Protein AF-A0A6J1BCF8-F1 (afdb_monomer)

Mean predicted aligned error: 11.25 Å

Structure (mmCIF, N/CA/C/O backbone):
data_AF-A0A6J1BCF8-F1
#
_entry.id   AF-A0A6J1BCF8-F1
#
loop_
_atom_site.group_PDB
_atom_site.id
_atom_site.type_symbol
_atom_site.label_atom_id
_atom_site.label_alt_id
_atom_site.label_comp_id
_atom_site.label_asym_id
_atom_site.label_entity_id
_atom_site.label_seq_id
_atom_site.pdbx_PDB_ins_code
_atom_site.Cartn_x
_atom_site.Cartn_y
_atom_site.Cartn_z
_atom_site.occupancy
_atom_site.B_iso_or_equiv
_atom_site.auth_seq_id
_atom_site.auth_comp_id
_atom_site.auth_asym_id
_atom_site.auth_atom_id
_atom_site.pdbx_PDB_model_num
ATOM 1 N N . MET A 1 1 ? -10.705 4.948 65.059 1.00 40.25 1 MET A N 1
ATOM 2 C CA . MET A 1 1 ? -10.789 5.635 63.748 1.00 40.25 1 MET A CA 1
ATOM 3 C C . MET A 1 1 ? -9.769 5.005 62.798 1.00 40.25 1 MET A C 1
ATOM 5 O O . MET A 1 1 ? -8.583 5.258 62.955 1.00 40.25 1 MET A O 1
ATOM 9 N N . ALA A 1 2 ? -10.188 4.121 61.885 1.00 42.81 2 ALA A N 1
ATOM 10 C CA . ALA A 1 2 ? -9.284 3.375 60.998 1.00 42.81 2 ALA A CA 1
ATOM 11 C C . ALA A 1 2 ? -9.290 3.969 59.575 1.00 42.81 2 ALA A C 1
ATOM 13 O O . ALA A 1 2 ? -10.348 4.113 58.969 1.00 42.81 2 ALA A O 1
ATOM 14 N N . ARG A 1 3 ? -8.112 4.327 59.043 1.00 39.41 3 ARG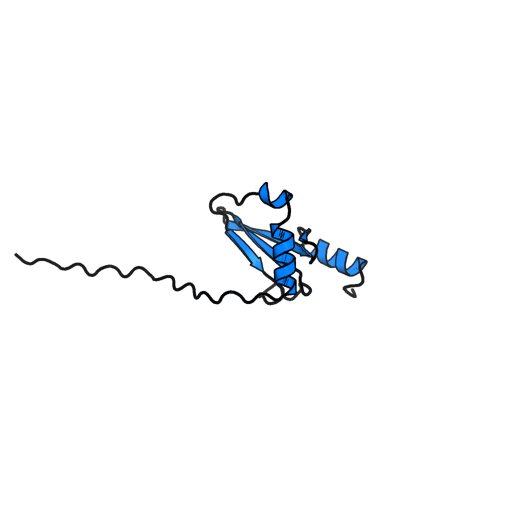 A N 1
ATOM 15 C CA . ARG A 1 3 ? -7.934 4.830 57.668 1.00 39.41 3 ARG A CA 1
ATOM 16 C C . ARG A 1 3 ? -7.758 3.657 56.697 1.00 39.41 3 ARG A C 1
ATOM 18 O O . ARG A 1 3 ? -6.739 2.972 56.741 1.00 39.41 3 ARG A O 1
ATOM 25 N N . ALA A 1 4 ? -8.721 3.457 55.800 1.00 42.78 4 ALA A N 1
ATOM 26 C CA . ALA A 1 4 ? -8.610 2.510 54.694 1.00 42.78 4 ALA A CA 1
ATOM 27 C C . ALA A 1 4 ? -7.617 3.034 53.638 1.00 42.78 4 ALA A C 1
ATOM 29 O O . ALA A 1 4 ? -7.811 4.102 53.058 1.00 42.78 4 ALA A O 1
ATOM 30 N N . ARG A 1 5 ? -6.537 2.285 53.387 1.00 46.19 5 ARG A N 1
ATOM 31 C CA . ARG A 1 5 ? -5.597 2.545 52.287 1.00 46.19 5 ARG A CA 1
ATOM 32 C C . ARG A 1 5 ? -6.161 1.920 51.010 1.00 46.19 5 ARG A C 1
ATOM 34 O O . ARG A 1 5 ? -6.102 0.705 50.839 1.00 46.19 5 ARG A O 1
ATOM 41 N N . GLY A 1 6 ? -6.722 2.743 50.127 1.00 42.22 6 GLY A N 1
ATOM 42 C CA . GLY A 1 6 ? -7.124 2.314 48.788 1.00 42.22 6 GLY A CA 1
ATOM 43 C C . GLY A 1 6 ? -5.907 1.847 47.987 1.00 42.22 6 GLY A C 1
ATOM 44 O O . GLY A 1 6 ? -4.943 2.593 47.826 1.00 42.22 6 GLY A O 1
ATOM 45 N 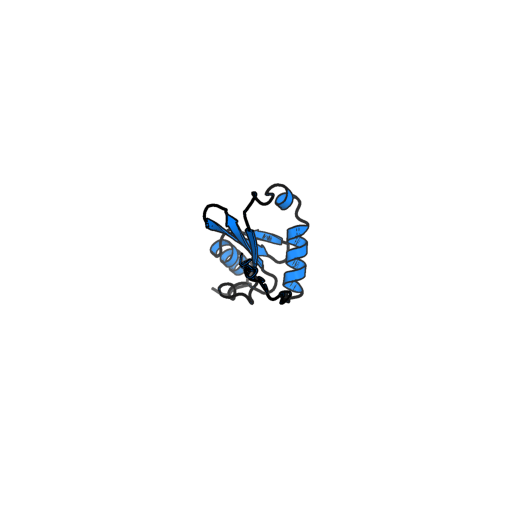N . ARG A 1 7 ? -5.931 0.602 47.496 1.00 46.22 7 ARG A N 1
ATOM 46 C CA . ARG A 1 7 ? -4.950 0.108 46.518 1.00 46.22 7 ARG A CA 1
ATOM 47 C C . ARG A 1 7 ? -5.086 0.933 45.231 1.00 46.22 7 ARG A C 1
ATOM 49 O O . ARG A 1 7 ? -6.199 1.012 44.707 1.00 46.22 7 ARG A O 1
ATOM 56 N N . PRO A 1 8 ? -4.003 1.500 44.674 1.00 44.25 8 PRO A N 1
ATOM 57 C CA . PRO A 1 8 ? -4.076 2.117 43.361 1.00 44.25 8 PRO A CA 1
ATOM 58 C C . PRO A 1 8 ? -4.445 1.046 42.331 1.00 44.25 8 PRO A C 1
ATOM 60 O O . PRO A 1 8 ? -3.813 -0.008 42.226 1.00 44.25 8 PRO A O 1
ATOM 63 N N . ARG A 1 9 ? -5.520 1.319 41.594 1.00 47.94 9 ARG A N 1
ATOM 64 C CA . ARG A 1 9 ? -6.006 0.514 40.478 1.00 47.94 9 ARG A CA 1
ATOM 65 C C . ARG A 1 9 ? -4.924 0.567 39.397 1.00 47.94 9 ARG A C 1
ATOM 67 O O . ARG A 1 9 ? -4.746 1.594 38.751 1.00 47.94 9 ARG A O 1
ATOM 74 N N . ARG A 1 10 ? -4.144 -0.511 39.277 1.00 42.53 10 ARG A N 1
ATOM 75 C CA . ARG A 1 10 ? -3.077 -0.672 38.281 1.00 42.53 10 ARG A CA 1
ATOM 76 C C . ARG A 1 10 ? -3.698 -0.433 36.904 1.00 42.5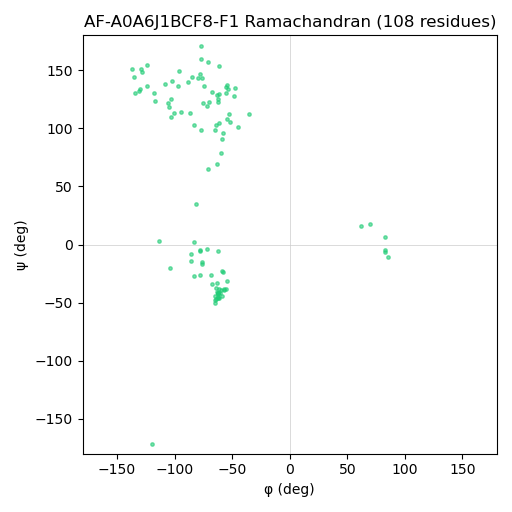3 10 ARG A C 1
ATOM 78 O O . ARG A 1 10 ? -4.516 -1.235 36.456 1.00 42.53 10 ARG A O 1
ATOM 85 N N . ALA A 1 11 ? -3.375 0.700 36.282 1.00 45.97 11 ALA A N 1
ATOM 86 C CA . ALA A 1 11 ? -3.735 0.949 34.895 1.00 45.97 11 ALA A CA 1
ATOM 87 C C . ALA A 1 11 ? -3.186 -0.218 34.062 1.00 45.97 11 ALA A C 1
ATOM 89 O O . ALA A 1 11 ? -2.057 -0.650 34.330 1.00 45.97 11 ALA A O 1
ATOM 90 N N . PRO A 1 12 ? -3.941 -0.767 33.095 1.00 40.19 12 PRO 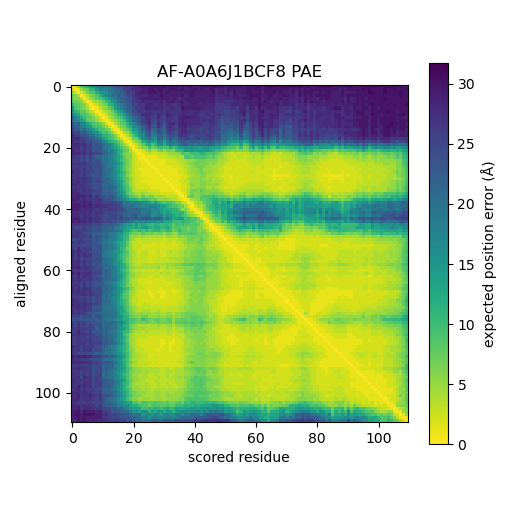A N 1
ATOM 91 C CA . PRO A 1 12 ? -3.352 -1.682 32.141 1.00 40.19 12 PRO A CA 1
ATOM 92 C C . PRO A 1 12 ? -2.291 -0.878 31.400 1.00 40.19 12 PRO A C 1
ATOM 94 O O . PRO A 1 12 ? -2.599 -0.012 30.583 1.00 40.19 12 PRO A O 1
ATOM 97 N N . SER A 1 13 ? -1.029 -1.126 31.743 1.00 37.31 13 SER A N 1
ATOM 98 C CA . SER A 1 13 ? 0.090 -0.808 30.884 1.00 37.31 13 SER A CA 1
ATOM 99 C C . SER A 1 13 ? -0.187 -1.575 29.606 1.00 37.31 13 SER A C 1
ATOM 101 O O . SER A 1 13 ? 0.063 -2.778 29.531 1.00 37.31 13 SER A O 1
ATOM 103 N N . SER A 1 14 ? -0.784 -0.894 28.634 1.00 43.91 14 SER A N 1
ATOM 104 C CA . SER A 1 14 ? -0.729 -1.270 27.239 1.00 43.91 14 SER A CA 1
ATOM 105 C C . SER A 1 14 ? 0.745 -1.256 26.866 1.00 43.91 14 SER A C 1
ATOM 107 O O . SER A 1 14 ? 1.258 -0.299 26.288 1.00 43.91 14 SER A O 1
ATOM 109 N N . SER A 1 15 ? 1.441 -2.322 27.253 1.00 40.50 15 SER A N 1
ATOM 110 C CA . SER A 1 15 ? 2.625 -2.824 26.596 1.00 40.50 15 SER A CA 1
ATOM 111 C C . SER A 1 15 ? 2.170 -3.243 25.203 1.00 40.50 15 SER A C 1
ATOM 113 O O . SER A 1 15 ? 2.059 -4.427 24.895 1.00 40.50 15 SER A O 1
ATOM 115 N N . SER A 1 16 ? 1.827 -2.241 24.386 1.00 43.22 16 SER A N 1
ATOM 116 C CA . SER A 1 16 ? 1.978 -2.306 22.947 1.00 43.22 16 SER A CA 1
ATOM 117 C C . SER A 1 16 ? 3.458 -2.551 22.771 1.00 43.22 16 SER A C 1
ATOM 119 O O . SER A 1 16 ? 4.280 -1.643 22.844 1.00 43.22 16 SER A O 1
ATOM 121 N N . SER A 1 17 ? 3.789 -3.828 22.727 1.00 41.25 17 SER A N 1
ATOM 122 C CA . SER A 1 17 ? 5.050 -4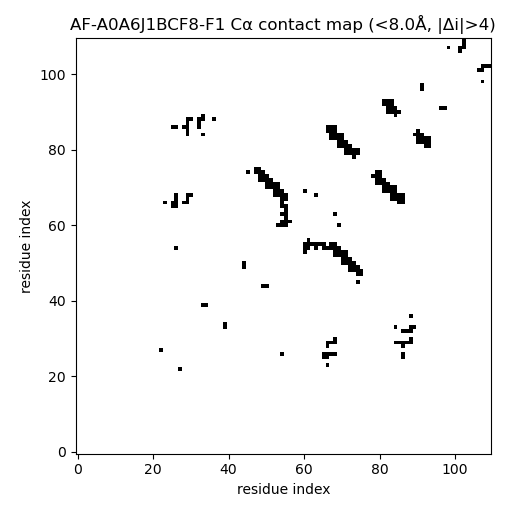.347 22.278 1.00 41.25 17 SER A CA 1
ATOM 123 C C . SER A 1 17 ? 5.410 -3.605 20.996 1.00 41.25 17 SER A C 1
ATOM 125 O O . SER A 1 17 ? 4.857 -3.843 19.925 1.00 41.25 17 SER A O 1
ATOM 127 N N . ASN A 1 18 ? 6.307 -2.633 21.143 1.00 40.88 18 ASN A N 1
ATOM 128 C CA . ASN A 1 18 ? 6.967 -1.944 20.051 1.00 40.88 18 ASN A CA 1
ATOM 129 C C . ASN A 1 18 ? 7.950 -2.932 19.412 1.00 40.88 18 ASN A C 1
ATOM 131 O O . ASN A 1 18 ? 9.161 -2.737 19.461 1.00 40.88 18 ASN A O 1
ATOM 135 N N . TYR A 1 19 ? 7.447 -4.014 18.814 1.00 42.09 19 TYR A N 1
ATOM 136 C CA . TYR A 1 19 ? 8.130 -4.536 17.644 1.00 42.09 19 TYR A CA 1
ATOM 137 C C . TYR A 1 19 ? 7.979 -3.413 16.626 1.00 42.09 19 TYR A C 1
ATOM 139 O O . TYR A 1 19 ? 6.903 -3.229 16.049 1.00 42.09 19 TYR A O 1
ATOM 147 N N . GLU A 1 20 ? 9.013 -2.585 16.487 1.00 57.19 20 GLU A N 1
ATOM 148 C CA . GLU A 1 20 ? 9.142 -1.749 15.307 1.00 57.19 20 GLU A CA 1
ATOM 149 C C . GLU A 1 20 ? 8.996 -2.694 14.124 1.00 57.19 20 GLU A C 1
ATOM 151 O O . GLU A 1 20 ? 9.845 -3.552 13.881 1.00 57.19 20 GLU A O 1
ATOM 156 N N . ARG A 1 21 ? 7.834 -2.634 13.474 1.00 70.88 21 ARG A N 1
ATOM 157 C CA . ARG A 1 21 ? 7.527 -3.456 12.315 1.00 70.88 21 ARG A CA 1
ATOM 158 C C . ARG A 1 21 ? 8.672 -3.263 11.324 1.00 70.88 21 ARG A C 1
ATOM 160 O O . ARG A 1 21 ? 8.833 -2.166 10.791 1.00 70.88 21 ARG A O 1
ATOM 167 N N . GLN A 1 22 ? 9.464 -4.307 11.100 1.00 83.50 22 GLN A N 1
ATOM 168 C CA . GLN A 1 22 ? 10.555 -4.272 10.136 1.00 83.50 22 GLN A CA 1
ATOM 169 C C . GLN A 1 22 ? 9.954 -4.407 8.742 1.00 83.50 22 GLN A C 1
ATOM 171 O O . GLN A 1 22 ? 9.582 -5.490 8.301 1.00 83.50 22 GLN A O 1
ATOM 176 N N . TRP A 1 23 ? 9.789 -3.271 8.080 1.00 86.62 23 TRP A N 1
ATOM 177 C CA . TRP A 1 23 ? 9.333 -3.214 6.700 1.00 86.62 23 TRP A CA 1
ATOM 178 C C . TRP A 1 23 ? 10.480 -3.546 5.749 1.00 86.62 23 TRP A C 1
ATOM 180 O O . TRP A 1 23 ? 11.627 -3.173 6.001 1.00 86.62 23 TRP A O 1
ATOM 190 N N . SER A 1 24 ? 10.166 -4.186 4.621 1.00 90.25 24 SER A N 1
ATOM 191 C CA . SER A 1 24 ? 11.165 -4.401 3.570 1.00 90.25 24 SER A CA 1
ATOM 192 C C . SER A 1 24 ? 11.688 -3.062 3.011 1.00 90.25 24 SER A C 1
ATOM 194 O O . SER A 1 24 ? 10.950 -2.068 3.021 1.00 90.25 24 SER A O 1
ATOM 196 N N . PRO A 1 25 ? 12.920 -3.006 2.462 1.00 93.25 25 PRO A N 1
ATOM 197 C CA . PRO A 1 25 ? 13.450 -1.788 1.842 1.00 93.25 25 PRO A CA 1
ATOM 198 C C . PRO A 1 25 ? 12.550 -1.234 0.730 1.00 93.25 25 PRO A C 1
ATOM 200 O O . PRO A 1 25 ? 12.360 -0.021 0.637 1.00 93.25 25 PRO A O 1
ATOM 203 N N . LEU A 1 26 ? 11.941 -2.120 -0.068 1.00 93.50 26 LEU A N 1
ATOM 204 C CA . LEU A 1 26 ? 10.990 -1.744 -1.117 1.00 93.50 26 LEU A CA 1
ATOM 205 C C . LEU A 1 26 ? 9.745 -1.093 -0.522 1.00 93.50 26 LEU A C 1
ATOM 207 O O . LEU A 1 26 ? 9.330 -0.026 -0.965 1.00 93.50 26 LEU A O 1
ATOM 211 N N . THR A 1 27 ? 9.183 -1.693 0.528 1.00 94.38 27 THR A N 1
ATOM 212 C CA . THR A 1 27 ? 8.026 -1.114 1.204 1.00 94.38 27 THR A CA 1
ATOM 213 C C . THR A 1 27 ? 8.350 0.256 1.807 1.00 94.38 27 THR A C 1
ATOM 215 O O . THR A 1 27 ? 7.552 1.188 1.699 1.00 94.38 27 THR A O 1
ATOM 218 N N . LEU A 1 28 ? 9.524 0.407 2.425 1.00 94.06 28 LEU A N 1
ATOM 219 C CA . LEU A 1 28 ? 9.966 1.688 2.977 1.00 94.06 28 LEU A CA 1
ATOM 220 C C . LEU A 1 28 ? 10.082 2.765 1.894 1.00 94.06 28 LEU A C 1
ATOM 222 O O . LEU A 1 28 ? 9.650 3.895 2.129 1.00 94.06 28 LEU A O 1
ATOM 226 N N . ALA A 1 29 ? 10.615 2.425 0.718 1.00 94.62 29 ALA A N 1
ATOM 227 C CA . ALA A 1 29 ? 10.677 3.339 -0.419 1.00 94.62 29 ALA A CA 1
ATOM 228 C C . ALA A 1 29 ? 9.270 3.768 -0.869 1.00 94.62 29 ALA A C 1
ATOM 230 O O . ALA A 1 29 ? 8.995 4.962 -0.991 1.00 94.62 29 ALA A O 1
ATOM 231 N N . THR A 1 30 ? 8.339 2.821 -0.994 1.00 94.50 30 THR A N 1
ATOM 232 C CA . THR A 1 30 ? 6.949 3.119 -1.360 1.00 94.50 30 THR A CA 1
ATOM 233 C C . THR A 1 30 ? 6.257 4.005 -0.324 1.00 94.50 30 THR A C 1
ATOM 235 O O . THR A 1 30 ? 5.580 4.968 -0.677 1.00 94.50 30 THR A O 1
ATOM 238 N N . LEU A 1 31 ? 6.460 3.747 0.972 1.00 92.69 31 LEU A N 1
ATOM 239 C CA . LEU A 1 31 ? 5.908 4.577 2.047 1.00 92.69 31 LEU A CA 1
ATOM 240 C C . LEU A 1 31 ? 6.449 6.013 2.022 1.00 92.69 31 LEU A C 1
ATOM 242 O O . LEU A 1 31 ? 5.707 6.932 2.372 1.00 92.69 31 LEU A O 1
ATOM 246 N N . ARG A 1 32 ? 7.707 6.225 1.610 1.00 92.25 32 ARG A N 1
ATOM 247 C CA . ARG A 1 32 ? 8.257 7.573 1.383 1.00 92.25 32 ARG A CA 1
ATOM 248 C C . ARG A 1 32 ? 7.526 8.265 0.233 1.00 92.25 32 ARG A C 1
ATOM 250 O O . ARG A 1 32 ? 6.957 9.331 0.453 1.00 92.25 32 ARG A O 1
ATOM 257 N N . ASN A 1 33 ? 7.394 7.590 -0.910 1.00 91.75 33 ASN A N 1
ATOM 258 C CA . ASN A 1 33 ? 6.669 8.110 -2.076 1.00 91.75 33 ASN A CA 1
ATOM 259 C C . ASN A 1 33 ? 5.209 8.465 -1.746 1.00 91.75 33 ASN A C 1
ATOM 261 O O . ASN A 1 33 ? 4.692 9.480 -2.203 1.00 91.75 33 ASN A O 1
ATOM 265 N N . ILE A 1 34 ? 4.535 7.660 -0.916 1.00 88.94 34 ILE A N 1
ATOM 266 C CA . ILE A 1 34 ? 3.166 7.937 -0.455 1.00 88.94 34 ILE A CA 1
ATOM 267 C C . ILE A 1 34 ? 3.119 9.202 0.415 1.00 88.94 34 ILE A C 1
ATOM 269 O O . ILE A 1 34 ? 2.225 10.029 0.236 1.00 88.94 34 ILE A O 1
ATOM 273 N N . ARG A 1 35 ? 4.068 9.368 1.347 1.00 85.50 35 ARG A N 1
ATOM 274 C CA . ARG A 1 35 ? 4.122 10.520 2.267 1.00 85.50 35 ARG A CA 1
ATOM 275 C C . ARG A 1 35 ? 4.432 11.834 1.558 1.00 85.50 35 ARG A C 1
ATOM 277 O O . ARG A 1 35 ? 3.925 12.872 1.970 1.00 85.50 35 ARG A O 1
ATOM 284 N N . GLU A 1 36 ? 5.245 11.786 0.512 1.00 84.62 36 GLU A N 1
ATOM 285 C CA . GLU A 1 36 ? 5.665 12.962 -0.256 1.00 84.62 36 GLU A CA 1
ATOM 286 C C . GLU A 1 36 ? 4.585 13.451 -1.239 1.00 84.62 36 GLU A C 1
ATOM 288 O O . GLU A 1 36 ? 4.722 14.515 -1.843 1.00 84.62 36 GLU A O 1
ATOM 293 N N . ARG A 1 37 ? 3.461 12.729 -1.378 1.00 78.00 37 ARG A N 1
ATOM 294 C CA . ARG A 1 37 ? 2.380 13.107 -2.296 1.00 78.00 37 ARG A CA 1
ATOM 295 C C . ARG A 1 37 ? 1.614 14.355 -1.839 1.00 78.00 37 ARG A C 1
ATOM 297 O O . ARG A 1 37 ? 0.931 14.306 -0.811 1.00 78.00 37 ARG A O 1
ATOM 304 N N . PRO A 1 38 ? 1.542 15.413 -2.673 1.00 68.19 38 PRO A N 1
ATOM 305 C CA . PRO A 1 38 ? 0.805 16.639 -2.349 1.00 68.19 38 PRO A CA 1
ATOM 306 C C . PRO A 1 38 ? -0.681 16.392 -2.037 1.00 68.19 38 PRO A C 1
ATOM 308 O O . PRO A 1 38 ? -1.247 16.985 -1.122 1.00 68.19 38 PRO A O 1
ATOM 311 N N . HIS A 1 39 ? -1.312 15.464 -2.765 1.00 62.28 39 HIS A N 1
ATOM 312 C CA . HIS A 1 39 ? -2.750 15.181 -2.683 1.00 62.28 39 HIS A CA 1
ATOM 313 C C . HIS A 1 39 ? -3.173 14.372 -1.438 1.00 62.28 39 HIS A C 1
ATOM 315 O O . HIS A 1 39 ? -4.355 14.320 -1.091 1.00 62.28 39 HIS A O 1
ATOM 321 N N . GLN A 1 40 ? -2.241 13.737 -0.720 1.00 60.00 40 GLN A N 1
ATOM 322 C CA . GLN A 1 40 ? -2.592 13.078 0.545 1.00 60.00 40 GLN A CA 1
ATOM 323 C C . GLN A 1 40 ? -2.733 14.071 1.701 1.00 60.00 40 GLN A C 1
ATOM 325 O O . GLN A 1 40 ? -3.515 13.830 2.624 1.00 60.00 40 GLN A O 1
ATOM 330 N N . ASN A 1 41 ? -2.055 15.217 1.622 1.00 52.28 41 ASN A N 1
ATOM 331 C CA . ASN A 1 41 ? -2.104 16.235 2.666 1.00 52.28 41 ASN A CA 1
ATOM 332 C C . ASN A 1 41 ? -3.481 16.915 2.772 1.00 52.28 41 ASN A C 1
ATOM 334 O O . ASN A 1 41 ? -3.862 17.337 3.866 1.00 52.28 41 ASN A O 1
ATOM 338 N N . CYS A 1 42 ? -4.267 16.963 1.687 1.00 48.88 42 CYS A N 1
ATOM 339 C CA . CYS A 1 42 ? -5.625 17.519 1.703 1.00 48.88 42 CYS A CA 1
ATOM 340 C C . CYS A 1 42 ? -6.695 16.525 2.192 1.00 48.88 42 CYS A C 1
ATOM 342 O O . CYS A 1 42 ? -7.665 16.937 2.825 1.00 48.88 42 CYS A O 1
ATOM 344 N N . HIS A 1 43 ? -6.489 15.211 2.034 1.00 53.66 43 HIS A N 1
ATOM 345 C CA . HIS A 1 43 ? -7.354 14.156 2.596 1.00 53.66 43 HIS A CA 1
ATOM 346 C C . HIS A 1 43 ? -7.036 13.868 4.069 1.00 53.66 43 HIS A C 1
ATOM 348 O O . HIS A 1 43 ? -7.092 12.724 4.535 1.00 53.66 43 HIS A O 1
ATOM 354 N N . ARG A 1 44 ? -6.664 14.931 4.789 1.00 60.72 44 ARG A N 1
ATOM 355 C CA . ARG A 1 44 ? -6.130 14.919 6.144 1.00 60.72 44 ARG A CA 1
ATOM 356 C C . ARG A 1 44 ? -7.010 14.049 7.034 1.00 60.72 44 ARG A C 1
ATOM 358 O O . ARG A 1 44 ? -8.232 14.198 7.061 1.00 60.72 44 ARG A O 1
ATOM 365 N N . ARG A 1 45 ? -6.352 13.113 7.726 1.00 63.19 45 ARG A N 1
ATOM 366 C CA . ARG A 1 45 ? -6.937 12.130 8.647 1.00 63.19 45 ARG A CA 1
ATOM 367 C C . ARG A 1 45 ? -8.108 12.755 9.394 1.00 63.19 45 ARG A C 1
ATOM 369 O O . ARG A 1 45 ? -7.910 13.658 10.207 1.00 63.19 45 ARG A O 1
ATOM 376 N N . LYS A 1 46 ? -9.325 12.278 9.113 1.00 70.31 46 LYS A N 1
ATOM 377 C CA . LYS A 1 46 ? -10.501 12.718 9.866 1.00 70.31 46 LYS A CA 1
ATOM 378 C C . LYS A 1 46 ? -10.212 12.459 11.348 1.00 70.31 46 LYS A C 1
ATOM 380 O O . LYS A 1 46 ? -9.685 11.382 11.653 1.00 70.31 46 LYS A O 1
ATOM 385 N N . PRO A 1 47 ? -10.511 13.394 12.264 1.00 72.62 47 PRO A N 1
ATOM 386 C CA . PRO A 1 47 ? -10.276 13.182 13.686 1.00 72.62 47 PRO A CA 1
ATOM 387 C C . PRO A 1 47 ? -10.811 11.812 14.111 1.00 72.62 47 PRO A C 1
ATOM 389 O O . PRO A 1 47 ? -11.904 11.428 13.707 1.00 72.62 47 PRO A O 1
ATOM 392 N N . GLY A 1 48 ? -10.039 11.042 14.882 1.00 75.50 48 GLY A N 1
ATOM 393 C CA . GLY A 1 48 ? -10.369 9.674 15.322 1.00 75.50 48 GLY A CA 1
ATOM 394 C C . GLY A 1 48 ? -10.536 8.614 14.223 1.00 75.50 48 GLY A C 1
ATOM 395 O O . GLY A 1 48 ? -11.099 7.561 14.498 1.00 75.50 48 GLY A O 1
ATOM 396 N N . SER A 1 49 ? -10.076 8.872 12.998 1.00 83.00 49 SER A N 1
ATOM 397 C CA . SER A 1 49 ? -9.772 7.800 12.046 1.00 83.00 49 SER A CA 1
ATOM 398 C C . SER A 1 49 ? -8.357 7.273 12.281 1.00 83.00 49 SER A C 1
ATOM 400 O O . SER A 1 49 ? -7.449 8.036 12.623 1.00 83.00 49 SER A O 1
ATOM 402 N N . THR A 1 50 ? -8.170 5.970 12.094 1.00 86.88 50 THR A N 1
ATOM 403 C CA . THR A 1 50 ? -6.858 5.319 12.173 1.00 86.88 50 THR A CA 1
ATOM 404 C C . THR A 1 50 ? -6.427 4.915 10.774 1.00 86.88 50 THR A C 1
ATOM 406 O O . THR A 1 50 ? -7.238 4.423 9.991 1.00 86.88 50 THR A O 1
ATOM 409 N N . VAL A 1 51 ? -5.150 5.128 10.468 1.00 88.44 51 VAL A N 1
ATOM 410 C CA . VAL A 1 51 ? -4.530 4.691 9.218 1.00 88.44 51 VAL A CA 1
ATOM 411 C C . VAL A 1 51 ? -3.441 3.690 9.561 1.00 88.44 51 VAL A C 1
ATOM 413 O O . VAL A 1 51 ? -2.531 4.016 10.325 1.00 88.44 51 VAL A O 1
ATOM 416 N N . THR A 1 52 ? -3.534 2.493 8.997 1.00 91.19 52 THR A N 1
ATOM 417 C CA . THR A 1 52 ? -2.511 1.453 9.107 1.00 91.19 52 THR A CA 1
ATOM 418 C C . THR A 1 52 ? -2.071 1.034 7.720 1.00 91.19 52 THR A C 1
ATOM 420 O O . THR A 1 52 ? -2.899 0.854 6.835 1.00 91.19 52 THR A O 1
ATOM 423 N N . TYR A 1 53 ? -0.770 0.872 7.526 1.00 93.00 53 TYR A N 1
ATOM 424 C CA . TYR A 1 53 ? -0.233 0.336 6.284 1.00 93.00 53 TYR A CA 1
ATOM 425 C C . TYR A 1 53 ? 0.017 -1.163 6.448 1.00 93.00 53 TYR A C 1
ATOM 427 O O . TYR A 1 53 ? 0.363 -1.604 7.546 1.00 93.00 53 TYR A O 1
ATOM 435 N N . ARG A 1 54 ? -0.098 -1.920 5.358 1.00 94.12 54 ARG A N 1
ATOM 436 C CA . ARG A 1 54 ? 0.144 -3.362 5.264 1.00 94.12 54 ARG A CA 1
ATOM 437 C C . ARG A 1 54 ? 0.964 -3.674 4.014 1.00 94.12 54 ARG A C 1
ATOM 439 O O . ARG A 1 54 ? 0.760 -3.020 2.994 1.00 94.12 54 ARG A O 1
ATOM 446 N N . ASP A 1 55 ? 1.859 -4.650 4.075 1.00 93.62 55 ASP A N 1
ATOM 447 C CA . ASP A 1 55 ? 2.541 -5.182 2.885 1.00 93.62 55 ASP A CA 1
ATOM 448 C C . ASP A 1 55 ? 2.254 -6.671 2.693 1.00 93.62 55 ASP A C 1
ATOM 450 O O . ASP A 1 55 ? 1.408 -7.247 3.370 1.00 93.62 55 ASP A O 1
ATOM 454 N N . GLN A 1 56 ? 2.945 -7.300 1.747 1.00 93.81 56 GLN A N 1
ATOM 455 C CA . GLN A 1 56 ? 2.779 -8.718 1.440 1.00 93.81 56 GLN A CA 1
ATOM 456 C C . GLN A 1 56 ? 3.046 -9.665 2.623 1.00 93.81 56 GLN A C 1
ATOM 458 O O . GLN A 1 56 ? 2.566 -10.796 2.604 1.00 93.81 56 GLN A O 1
ATOM 463 N N . SER A 1 57 ? 3.816 -9.236 3.634 1.00 91.44 57 SER A N 1
ATOM 464 C CA . SER A 1 57 ? 4.116 -10.060 4.813 1.00 91.44 57 SER A CA 1
ATOM 465 C C . SER A 1 57 ? 2.939 -10.126 5.788 1.00 91.44 57 SER A C 1
ATOM 467 O O . SER A 1 57 ? 2.873 -11.013 6.640 1.00 91.44 57 SER A O 1
ATOM 469 N N . ASP A 1 58 ? 1.981 -9.205 5.655 1.00 91.88 58 ASP A N 1
ATOM 470 C CA . ASP A 1 58 ? 0.778 -9.187 6.463 1.00 91.88 58 ASP A CA 1
ATOM 471 C C . ASP A 1 58 ? -0.238 -10.246 6.020 1.00 91.88 58 ASP A C 1
ATOM 473 O O . ASP A 1 58 ? -0.492 -10.489 4.835 1.00 91.88 58 ASP A O 1
ATOM 477 N N . TYR A 1 59 ? -0.920 -10.820 7.010 1.00 91.75 59 TYR A N 1
ATOM 478 C CA . TYR A 1 59 ? -2.020 -11.745 6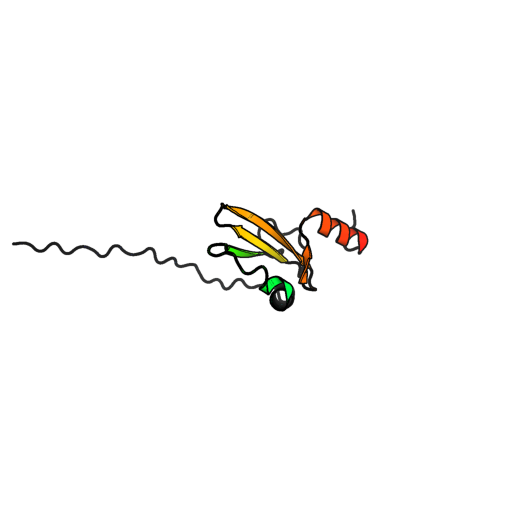.773 1.00 91.75 59 TYR A CA 1
ATOM 479 C C . TYR A 1 59 ? -3.106 -11.118 5.881 1.00 91.75 59 TYR A C 1
ATOM 481 O O . TYR A 1 59 ? -3.576 -10.006 6.130 1.00 91.75 59 TYR A O 1
ATOM 489 N N . GLY A 1 60 ? -3.517 -11.847 4.840 1.00 92.00 60 GLY A N 1
ATOM 490 C CA . GLY A 1 60 ? -4.510 -11.394 3.857 1.00 92.00 60 GLY A CA 1
ATOM 491 C C . GLY A 1 60 ? -3.957 -10.508 2.732 1.00 92.00 60 GLY A C 1
ATOM 492 O O . GLY A 1 60 ? -4.696 -10.192 1.793 1.00 92.00 60 GLY A O 1
ATOM 493 N N . TYR A 1 61 ? -2.670 -10.153 2.783 1.00 94.12 61 TYR A N 1
ATOM 494 C CA . TYR A 1 61 ? -2.003 -9.304 1.794 1.00 94.12 61 TYR A CA 1
ATOM 495 C C . TYR A 1 61 ? -0.923 -10.022 0.981 1.00 94.12 61 TYR A C 1
ATOM 497 O O . TYR A 1 61 ? -0.362 -9.408 0.085 1.00 94.12 61 TYR A O 1
ATOM 505 N N . GLY A 1 62 ? -0.708 -11.326 1.177 1.00 93.12 62 GLY A N 1
ATOM 506 C CA . GLY A 1 62 ? 0.282 -12.114 0.420 1.00 93.12 62 GLY A CA 1
ATOM 507 C C . GLY A 1 62 ? 0.055 -12.212 -1.097 1.00 93.12 62 GLY A C 1
ATOM 508 O O . GLY A 1 62 ? 0.886 -12.763 -1.803 1.00 93.12 62 GLY A O 1
ATOM 509 N N . TRP A 1 63 ? -1.056 -11.682 -1.616 1.00 92.12 63 TRP A N 1
ATOM 510 C CA . TRP A 1 63 ? -1.277 -11.519 -3.057 1.00 92.12 63 TRP A CA 1
ATOM 511 C C . TRP A 1 63 ? -0.684 -10.213 -3.611 1.00 92.12 63 TRP A C 1
ATOM 513 O O . TRP A 1 63 ? -0.727 -10.007 -4.820 1.00 92.12 63 TRP A O 1
ATOM 523 N N . LEU A 1 64 ? -0.194 -9.309 -2.756 1.00 94.06 64 LEU A N 1
ATOM 524 C CA . LEU A 1 64 ? 0.537 -8.113 -3.165 1.00 94.06 64 LEU A CA 1
ATOM 525 C C . LEU A 1 64 ? 1.947 -8.486 -3.616 1.00 94.06 64 LEU A C 1
ATOM 527 O O . LEU A 1 64 ? 2.623 -9.264 -2.952 1.00 94.06 64 LEU A O 1
ATOM 531 N N . LEU A 1 65 ? 2.394 -7.894 -4.724 1.00 93.31 65 LEU A N 1
ATOM 532 C CA . LEU A 1 65 ? 3.780 -8.014 -5.167 1.00 93.31 65 LEU A CA 1
ATOM 533 C C . LEU A 1 65 ? 4.730 -7.230 -4.238 1.00 93.31 65 LEU A C 1
ATOM 535 O O . LEU A 1 65 ? 4.309 -6.245 -3.618 1.00 93.31 65 LEU A O 1
ATOM 539 N N . PRO A 1 66 ? 6.026 -7.587 -4.185 1.00 93.62 66 PRO A N 1
ATOM 540 C CA . PRO A 1 66 ? 7.004 -6.862 -3.380 1.00 93.62 66 PRO A CA 1
ATOM 541 C C . PRO A 1 66 ? 7.025 -5.362 -3.688 1.00 93.62 66 PRO A C 1
ATOM 543 O O . PRO A 1 66 ? 7.026 -4.945 -4.845 1.00 93.62 66 PRO A O 1
ATOM 546 N N . GLY A 1 67 ? 7.029 -4.538 -2.636 1.00 92.88 67 GLY A N 1
ATOM 547 C CA . GLY A 1 67 ? 6.987 -3.077 -2.748 1.00 92.88 67 GLY A CA 1
ATOM 548 C C . GLY A 1 67 ? 5.591 -2.482 -2.947 1.00 92.88 67 GLY A C 1
ATOM 549 O O . GLY A 1 67 ? 5.453 -1.261 -2.866 1.00 92.88 67 GLY A O 1
ATOM 550 N N . TRP A 1 68 ? 4.552 -3.299 -3.140 1.00 94.94 68 TRP A N 1
ATOM 551 C CA . TRP A 1 68 ? 3.172 -2.824 -3.060 1.00 94.94 68 TRP A CA 1
ATOM 552 C C . TRP A 1 68 ? 2.724 -2.699 -1.606 1.00 94.94 68 TRP A C 1
ATOM 554 O O . TRP A 1 68 ? 3.073 -3.514 -0.750 1.00 94.94 68 TRP A O 1
ATOM 564 N N . VAL A 1 69 ? 1.918 -1.674 -1.3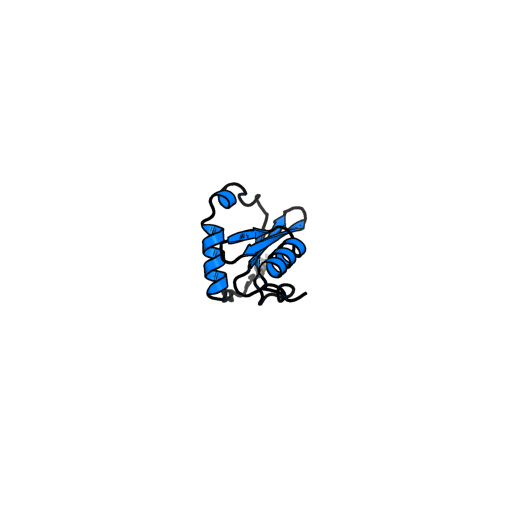32 1.00 95.62 69 VAL A N 1
ATOM 565 C CA . VAL A 1 69 ? 1.453 -1.350 0.022 1.00 95.62 69 VAL A CA 1
ATOM 566 C C . VAL A 1 69 ? -0.053 -1.174 0.021 1.00 95.62 69 VAL A C 1
ATOM 568 O O . VAL A 1 69 ? -0.597 -0.452 -0.808 1.00 95.62 69 VAL A O 1
ATOM 571 N N . ALA A 1 70 ? -0.736 -1.781 0.984 1.00 95.69 70 ALA A N 1
ATOM 572 C CA . ALA A 1 70 ? -2.126 -1.477 1.276 1.00 95.69 70 ALA A CA 1
ATOM 573 C C . ALA A 1 70 ? -2.234 -0.478 2.432 1.00 95.69 70 ALA A C 1
ATOM 575 O O . ALA A 1 70 ? -1.572 -0.601 3.457 1.00 95.69 70 ALA A O 1
ATOM 576 N N . GLU A 1 71 ? -3.107 0.507 2.288 1.00 94.00 71 GLU A N 1
ATOM 577 C CA . GLU A 1 71 ? -3.513 1.423 3.342 1.00 94.00 71 GLU A CA 1
ATOM 578 C C . GLU A 1 71 ? -4.925 1.071 3.802 1.00 94.00 71 GLU A C 1
ATOM 580 O O . GLU A 1 71 ? -5.889 1.105 3.038 1.00 94.00 71 GLU A O 1
ATOM 585 N N . GLU A 1 72 ? -5.048 0.774 5.084 1.00 93.38 72 GLU A N 1
ATOM 586 C CA . GLU A 1 72 ? -6.298 0.531 5.779 1.00 93.38 72 GLU A CA 1
ATOM 587 C C . GLU A 1 72 ? -6.694 1.793 6.548 1.00 93.38 72 GLU A C 1
ATOM 589 O O . GLU A 1 72 ? -6.032 2.189 7.511 1.00 93.38 72 GLU A O 1
ATOM 594 N N . ARG A 1 73 ? -7.795 2.429 6.139 1.00 90.88 73 ARG A N 1
ATOM 595 C CA . ARG A 1 73 ? -8.393 3.564 6.850 1.00 90.88 73 ARG A CA 1
ATOM 596 C C . ARG A 1 73 ? -9.622 3.107 7.612 1.00 90.88 73 ARG A C 1
ATOM 598 O 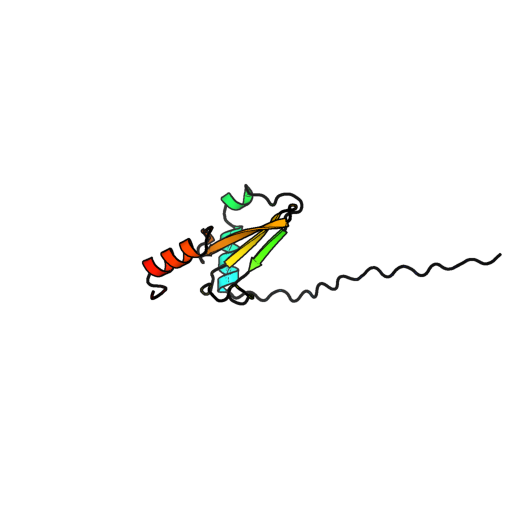O . ARG A 1 73 ? -10.663 2.828 7.013 1.00 90.88 73 ARG A O 1
ATOM 605 N N . ARG A 1 74 ? -9.530 3.082 8.939 1.00 90.88 74 ARG A N 1
ATOM 606 C CA . ARG A 1 74 ? -10.670 2.809 9.816 1.00 90.88 74 ARG A CA 1
ATOM 607 C C . ARG A 1 74 ? -11.299 4.125 10.253 1.00 90.88 74 ARG A C 1
ATOM 609 O O . ARG A 1 74 ? -10.673 4.926 10.946 1.00 90.88 74 ARG A O 1
ATOM 616 N N . MET A 1 75 ? -12.532 4.362 9.823 1.00 87.62 75 MET A N 1
ATOM 617 C CA . MET A 1 75 ? -13.312 5.533 10.225 1.00 87.62 75 MET A CA 1
ATOM 618 C C . MET A 1 75 ? -13.86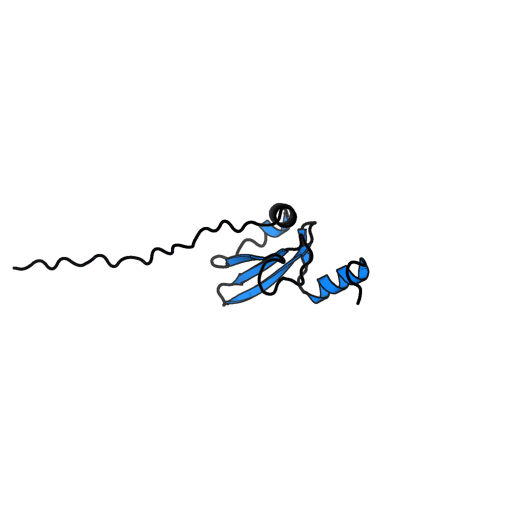7 5.356 11.642 1.00 87.62 75 MET A C 1
ATOM 620 O O . MET A 1 75 ? -14.064 4.230 12.099 1.00 87.62 75 MET A O 1
ATOM 624 N N . ARG A 1 76 ? -14.235 6.467 12.300 1.00 85.19 76 ARG A N 1
ATOM 625 C CA . ARG A 1 76 ? -14.968 6.439 13.584 1.00 85.19 76 ARG A CA 1
ATOM 626 C C . ARG A 1 76 ? -16.255 5.613 13.523 1.00 85.19 76 ARG A C 1
ATOM 628 O O . ARG A 1 76 ? -16.635 5.003 14.508 1.00 85.19 76 ARG A O 1
ATOM 635 N N . THR A 1 77 ? -16.900 5.575 12.357 1.00 86.94 77 THR A N 1
ATOM 636 C CA . THR A 1 77 ? -18.125 4.800 12.109 1.00 86.94 77 THR A CA 1
ATOM 637 C C . THR A 1 77 ? -17.893 3.288 12.046 1.00 86.94 77 THR A C 1
ATOM 639 O O . THR A 1 77 ? -18.839 2.539 11.838 1.00 86.94 77 THR A O 1
ATOM 642 N N . GLY A 1 78 ? -16.643 2.823 12.144 1.00 87.56 78 GLY A N 1
ATOM 643 C CA . GLY A 1 78 ? -16.272 1.417 11.986 1.00 87.56 78 GLY A CA 1
ATOM 644 C C . GLY A 1 78 ? -16.047 0.987 10.535 1.00 87.56 78 GLY A C 1
ATOM 645 O O . GLY A 1 78 ? -15.481 -0.080 10.311 1.00 87.56 78 GLY A O 1
ATOM 646 N N . ARG A 1 79 ? -16.409 1.822 9.548 1.00 90.62 79 ARG A N 1
ATOM 647 C CA . ARG A 1 79 ? -16.133 1.548 8.130 1.00 90.62 79 ARG A CA 1
ATOM 648 C C . ARG A 1 79 ? -14.628 1.451 7.884 1.00 90.62 79 ARG A C 1
ATOM 650 O O . ARG A 1 79 ? -13.878 2.353 8.266 1.00 90.62 79 ARG A O 1
ATOM 657 N N . LEU A 1 80 ? -14.217 0.376 7.218 1.00 91.25 80 LEU A N 1
ATOM 658 C CA . LEU A 1 80 ? -12.845 0.134 6.791 1.00 91.25 80 LEU A CA 1
ATOM 659 C C . LEU A 1 80 ? -12.739 0.378 5.286 1.00 91.25 80 LEU A C 1
ATOM 661 O O . LEU A 1 80 ? -13.375 -0.321 4.501 1.00 91.25 80 LEU A O 1
ATOM 665 N N . TYR A 1 81 ? -11.924 1.350 4.897 1.00 90.75 81 TYR A N 1
ATOM 666 C CA . TYR A 1 81 ? -11.555 1.577 3.504 1.00 90.75 81 TYR A CA 1
ATOM 667 C C . TYR A 1 81 ? -10.160 1.022 3.257 1.00 90.75 81 TYR A C 1
ATOM 669 O O . TYR A 1 81 ? -9.281 1.151 4.112 1.00 90.75 81 TYR A O 1
ATOM 677 N N . ARG A 1 82 ? -9.970 0.412 2.089 1.00 93.50 82 ARG A N 1
ATOM 678 C CA . ARG A 1 82 ? -8.683 -0.112 1.641 1.00 93.50 82 ARG A CA 1
ATOM 679 C C . ARG A 1 82 ? -8.268 0.621 0.380 1.00 93.50 82 ARG A C 1
ATOM 681 O O . ARG A 1 82 ? -9.059 0.728 -0.552 1.00 93.50 82 ARG A O 1
ATOM 688 N N . TYR A 1 83 ? -7.039 1.102 0.378 1.00 93.88 83 TYR A N 1
ATOM 689 C CA . TYR A 1 83 ? -6.372 1.657 -0.790 1.00 93.88 83 TYR A CA 1
ATOM 690 C C . TYR A 1 83 ? -5.078 0.898 -1.001 1.00 93.88 83 TYR A C 1
ATOM 692 O O . TYR A 1 83 ? -4.525 0.341 -0.057 1.00 93.88 83 TYR A O 1
ATOM 700 N N . TYR A 1 84 ? -4.595 0.872 -2.228 1.00 94.94 84 TYR A N 1
ATOM 701 C CA . TYR A 1 84 ? -3.382 0.157 -2.580 1.00 94.94 84 TYR A CA 1
ATOM 702 C C . TYR A 1 84 ? -2.449 1.085 -3.324 1.00 94.94 84 TYR A C 1
ATOM 704 O O . TYR A 1 84 ? -2.906 1.971 -4.038 1.00 94.94 84 TYR A O 1
ATOM 712 N N . TYR A 1 85 ? -1.157 0.868 -3.163 1.00 94.94 85 TYR A N 1
ATOM 713 C CA . TYR A 1 85 ? -0.127 1.705 -3.738 1.00 94.94 85 TYR A CA 1
ATOM 714 C C . TYR A 1 85 ? 0.903 0.843 -4.437 1.00 94.94 85 TYR A C 1
ATOM 716 O O . TYR A 1 85 ? 1.382 -0.136 -3.859 1.00 94.94 85 TYR A O 1
ATOM 724 N N . ASP A 1 86 ? 1.236 1.221 -5.666 1.00 93.69 86 ASP A N 1
ATOM 725 C CA . ASP A 1 86 ? 2.398 0.663 -6.349 1.00 93.69 86 ASP A CA 1
ATOM 726 C C . ASP A 1 86 ? 3.701 1.293 -5.827 1.00 93.69 86 ASP A C 1
ATOM 728 O O . ASP A 1 86 ? 3.653 2.284 -5.091 1.00 93.69 86 ASP A O 1
ATOM 732 N N . PRO A 1 87 ? 4.876 0.765 -6.213 1.00 94.00 87 PRO A N 1
ATOM 733 C CA . PRO A 1 87 ? 6.159 1.316 -5.785 1.00 94.00 87 PRO A CA 1
ATOM 734 C C . PRO A 1 87 ? 6.394 2.791 -6.146 1.00 94.00 87 PRO A C 1
ATOM 736 O O . PRO A 1 87 ? 7.142 3.478 -5.453 1.00 94.00 87 PRO A O 1
ATOM 739 N N . SER A 1 88 ? 5.724 3.321 -7.177 1.00 91.00 88 SER A N 1
ATOM 740 C CA . SER A 1 88 ? 5.765 4.753 -7.529 1.00 91.00 88 SER A CA 1
ATOM 741 C C . SER A 1 88 ? 4.873 5.624 -6.624 1.00 91.00 88 SER A C 1
ATOM 743 O O . SER A 1 88 ? 4.829 6.852 -6.735 1.00 91.00 88 SER A O 1
ATOM 745 N N . GLY A 1 89 ? 4.126 4.987 -5.723 1.00 90.75 89 GLY A N 1
ATOM 746 C CA . GLY A 1 89 ? 3.148 5.600 -4.843 1.00 90.75 89 GLY A CA 1
ATOM 747 C C . GLY A 1 89 ? 1.786 5.823 -5.500 1.00 90.75 89 GLY A C 1
ATOM 748 O O . GLY A 1 89 ? 0.945 6.473 -4.883 1.00 90.75 89 GLY A O 1
ATOM 749 N N . ARG A 1 90 ? 1.521 5.350 -6.728 1.00 91.06 90 ARG A N 1
ATOM 750 C CA . ARG A 1 90 ? 0.211 5.525 -7.383 1.00 91.06 90 ARG A CA 1
ATOM 751 C C . ARG A 1 90 ? -0.854 4.729 -6.656 1.00 91.06 90 ARG A C 1
ATOM 753 O O . ARG A 1 90 ? -0.657 3.563 -6.351 1.00 91.06 90 ARG A O 1
ATOM 760 N N . GLN A 1 91 ? -1.970 5.397 -6.375 1.00 92.69 91 GLN A N 1
ATOM 761 C CA . GLN A 1 91 ? -3.070 4.851 -5.597 1.00 92.69 91 GLN A CA 1
ATOM 762 C C . GLN A 1 91 ? -4.065 4.110 -6.492 1.00 92.69 91 GLN A C 1
ATOM 764 O O . GLN A 1 91 ? -4.451 4.624 -7.539 1.00 92.69 91 GLN A O 1
ATOM 769 N N . TYR A 1 92 ? -4.550 2.976 -5.999 1.00 93.56 92 TYR A N 1
ATOM 770 C CA . TYR A 1 92 ? -5.609 2.152 -6.570 1.00 93.56 92 TYR A CA 1
ATOM 771 C C . TYR A 1 92 ? -6.655 1.858 -5.497 1.00 93.56 92 TYR A C 1
ATOM 773 O O . TYR A 1 92 ? -6.350 1.809 -4.299 1.00 93.56 92 TYR A O 1
ATOM 781 N N . SER A 1 93 ? -7.903 1.673 -5.914 1.00 91.38 93 SER A N 1
ATOM 782 C CA . SER A 1 93 ? -9.029 1.541 -4.978 1.00 91.38 93 SER A CA 1
ATOM 783 C C . SER A 1 93 ? -9.506 0.102 -4.826 1.00 91.38 93 SER A C 1
ATOM 785 O O . SER A 1 93 ? -10.173 -0.225 -3.846 1.00 91.38 93 SER A O 1
ATOM 787 N N . THR A 1 94 ? -9.186 -0.774 -5.783 1.00 92.62 94 THR A N 1
ATOM 788 C CA . THR A 1 94 ? -9.691 -2.150 -5.774 1.00 92.62 94 THR A CA 1
ATOM 789 C C . THR A 1 94 ? -8.618 -3.168 -6.134 1.00 92.62 94 THR A C 1
ATOM 791 O O . THR A 1 94 ? -7.714 -2.904 -6.919 1.00 92.62 94 THR A O 1
ATOM 794 N N . LYS A 1 95 ? -8.761 -4.388 -5.607 1.00 92.50 95 LYS A N 1
ATOM 795 C CA . LYS A 1 95 ? -7.909 -5.523 -5.984 1.00 92.50 95 LYS A CA 1
ATOM 796 C C . LYS A 1 95 ? -8.002 -5.848 -7.481 1.00 92.50 95 LYS A C 1
ATOM 798 O O . LYS A 1 95 ? -6.987 -6.150 -8.094 1.00 92.50 95 LYS A O 1
ATOM 803 N N . ARG A 1 96 ? -9.203 -5.764 -8.070 1.00 92.38 96 ARG A N 1
ATOM 804 C CA . ARG A 1 96 ? -9.425 -6.046 -9.500 1.00 92.38 96 ARG A CA 1
ATOM 805 C C . ARG A 1 96 ? -8.650 -5.088 -10.400 1.00 92.38 96 ARG A C 1
ATOM 807 O O . ARG A 1 96 ? -8.058 -5.528 -11.374 1.00 92.38 96 ARG A O 1
ATOM 814 N N . GLU A 1 97 ? -8.630 -3.807 -10.048 1.00 93.12 97 GLU A N 1
ATOM 815 C CA . GLU A 1 97 ? -7.866 -2.781 -10.764 1.00 93.12 97 GLU A CA 1
ATOM 816 C C . GLU A 1 97 ? -6.367 -3.113 -10.789 1.00 93.12 97 GLU A C 1
ATOM 818 O O . GLU A 1 97 ? -5.740 -3.081 -11.842 1.00 93.12 97 GLU A O 1
ATOM 823 N N . ILE A 1 98 ? -5.814 -3.531 -9.651 1.00 93.00 98 ILE A N 1
ATOM 824 C CA . ILE A 1 98 ? -4.405 -3.929 -9.536 1.00 93.00 98 ILE A CA 1
ATOM 825 C C . ILE A 1 98 ? -4.107 -5.168 -10.376 1.00 93.00 98 ILE A C 1
ATOM 827 O O . ILE A 1 98 ? -3.142 -5.181 -11.132 1.00 93.00 98 ILE A O 1
ATOM 831 N N . GLN A 1 99 ? -4.950 -6.198 -10.271 1.00 91.38 99 GLN A N 1
ATOM 832 C CA . GLN A 1 99 ? -4.782 -7.429 -11.042 1.00 91.38 99 GLN A CA 1
ATOM 833 C C . GLN A 1 99 ? -4.860 -7.167 -12.549 1.00 91.38 99 GLN A C 1
ATOM 835 O O . GLN A 1 99 ? -4.085 -7.747 -13.303 1.00 91.38 99 GLN A O 1
ATOM 840 N N . HIS A 1 100 ? -5.749 -6.269 -12.981 1.00 90.50 100 HIS A N 1
ATOM 841 C CA . HIS A 1 100 ? -5.837 -5.855 -14.377 1.00 90.50 100 HIS A CA 1
ATOM 842 C C . HIS A 1 100 ? -4.550 -5.168 -14.845 1.00 90.50 100 HIS A C 1
ATOM 844 O O . HIS A 1 100 ? -4.022 -5.517 -15.895 1.00 90.50 100 HIS A O 1
ATOM 850 N N . ILE A 1 101 ? -3.999 -4.250 -14.046 1.00 89.44 101 ILE A N 1
ATOM 851 C CA . ILE A 1 101 ? -2.733 -3.577 -14.368 1.00 89.44 101 ILE A CA 1
ATOM 852 C C . ILE A 1 101 ? -1.586 -4.580 -14.443 1.00 89.44 101 ILE A C 1
ATOM 854 O O . ILE A 1 101 ? -0.789 -4.523 -15.372 1.00 89.44 101 ILE A O 1
ATOM 858 N N . TRP A 1 102 ? -1.512 -5.529 -13.511 1.00 90.88 102 TRP A N 1
ATOM 859 C CA . TRP A 1 102 ? -0.486 -6.565 -13.567 1.00 90.88 102 TRP A CA 1
ATOM 860 C C . TRP A 1 102 ? -0.616 -7.447 -14.804 1.00 90.88 102 TRP A C 1
ATOM 862 O O . TRP A 1 102 ? 0.401 -7.738 -15.423 1.00 90.88 102 TRP A O 1
ATOM 872 N N . ALA A 1 103 ? -1.833 -7.823 -15.199 1.00 88.38 103 ALA A N 1
ATOM 873 C CA . ALA A 1 103 ? -2.055 -8.584 -16.424 1.00 88.38 103 ALA A CA 1
ATOM 874 C C . ALA A 1 103 ? -1.617 -7.790 -17.669 1.00 88.38 103 ALA A C 1
ATOM 876 O O . ALA A 1 103 ? -0.880 -8.310 -18.502 1.00 88.38 103 ALA A O 1
ATOM 877 N N . VAL A 1 104 ? -1.993 -6.509 -17.764 1.00 86.12 104 VAL A N 1
ATOM 878 C CA . VAL A 1 104 ? -1.614 -5.629 -18.887 1.00 86.12 104 VAL A CA 1
ATOM 879 C C . VAL A 1 104 ? -0.101 -5.397 -18.945 1.00 86.12 104 VAL A C 1
ATOM 881 O O . VAL A 1 104 ? 0.474 -5.355 -20.028 1.00 86.12 104 VAL A O 1
ATOM 884 N N . CYS A 1 105 ? 0.562 -5.278 -17.795 1.00 82.12 105 CYS A N 1
ATOM 885 C CA . CYS A 1 105 ? 2.012 -5.105 -17.711 1.00 82.12 105 CYS A CA 1
ATOM 886 C C . CYS A 1 105 ? 2.804 -6.424 -17.799 1.00 82.12 105 CYS A C 1
ATOM 888 O O . CYS A 1 105 ? 4.025 -6.388 -17.667 1.00 82.12 105 CYS A O 1
ATOM 890 N N . GLY A 1 106 ? 2.145 -7.577 -17.978 1.00 80.75 106 GLY A N 1
ATOM 891 C CA . GLY A 1 106 ? 2.803 -8.889 -18.043 1.00 80.75 106 GLY A CA 1
ATOM 892 C C . GLY A 1 106 ? 3.392 -9.379 -16.712 1.00 80.75 106 GLY A C 1
ATOM 893 O O . GLY A 1 106 ? 4.239 -10.266 -16.700 1.00 80.75 106 GLY A O 1
ATOM 894 N N . LEU A 1 107 ? 2.960 -8.805 -15.586 1.00 76.31 107 LEU A N 1
ATOM 895 C CA . LEU A 1 107 ? 3.391 -9.160 -14.227 1.00 76.31 107 LEU A CA 1
ATOM 896 C C . LEU A 1 107 ? 2.588 -10.325 -13.625 1.00 76.31 107 LEU A C 1
ATOM 898 O O . LEU A 1 107 ? 3.003 -10.891 -12.616 1.00 76.31 107 LEU A O 1
ATOM 902 N N . MET A 1 108 ? 1.453 -10.694 -14.228 1.00 67.31 108 MET A N 1
ATOM 903 C CA . MET A 1 108 ? 0.746 -11.944 -13.941 1.00 67.31 108 MET A CA 1
ATOM 904 C C . MET A 1 108 ? 0.330 -12.631 -15.243 1.00 67.31 108 MET A C 1
ATOM 906 O O . MET A 1 108 ? -0.300 -12.006 -16.094 1.00 67.31 108 MET A O 1
ATOM 910 N N . LEU A 1 109 ? 0.643 -13.924 -15.361 1.00 54.12 109 LEU A N 1
ATOM 911 C CA . LEU A 1 109 ? -0.029 -14.829 -16.293 1.00 54.12 109 LEU A CA 1
ATOM 912 C C . LEU A 1 109 ? -1.408 -15.155 -15.704 1.00 54.12 109 LEU A C 1
ATOM 914 O O . LEU A 1 109 ? -1.490 -15.599 -14.557 1.00 54.12 109 LEU A O 1
ATOM 918 N N . VAL A 1 110 ? -2.465 -14.854 -16.460 1.00 55.41 110 VAL A N 1
ATOM 919 C CA . VAL A 1 110 ? -3.851 -15.240 -16.145 1.00 55.41 110 VAL A CA 1
ATOM 920 C C . VAL A 1 110 ? -4.080 -16.681 -16.569 1.00 55.41 110 VAL A C 1
ATOM 922 O O . VAL A 1 110 ? -3.625 -17.024 -17.682 1.00 55.41 110 VAL A O 1
#

Sequence (110 aa):
MARARGRPRRAPSSSSSNYERQWSPLTLATLRNIRERPHQNCHRRKPGSTVTYRDQSDYGYGWLLPGWVAEERRMRTGRLYRYYYDPSGRQYSTKREIQHIWAVCGLMLV

InterPro domains:
  IPR001739 Methyl-CpG DNA binding [PS50982] (54-110)
  IPR016177 DNA-binding domain superfamily [SSF54171] (52-100)

pLDDT: mean 78.32, std 19.66, range [37.31, 95.69]

Radius of gyration: 20.31 Å; Cα contacts (8 Å, |Δi|>4): 131; chains: 1; bounding box: 32×33×83 Å

Secondary structure (DSSP, 8-state):
-----PPP----------------HHHHHHHHHHHT-HHHHHS---TT-EEEEE-TTSTT-TTSPTT-EEEEEE-TTS-EEEEEE-TT--EES-HHHHHHHHHHTTSS--

Solvent-accessible surface area (backbone atoms only — not comparable to full-atom values): 6786 Å² total; per-residue (Å²): 142,85,84,84,80,78,78,81,80,77,71,82,76,77,74,71,72,77,70,73,76,82,67,53,73,50,39,50,51,14,53,50,43,45,70,72,36,75,74,56,66,76,68,52,76,56,86,76,41,48,78,47,78,42,39,37,89,38,91,95,29,64,85,44,57,92,23,27,37,36,39,40,38,36,39,76,87,66,51,74,45,60,36,34,26,42,57,84,31,54,77,42,73,48,72,66,62,53,53,49,51,30,42,75,70,66,74,40,89,129

Nearest PDB structures (foldseek):
  8u6y-assembly1_h  TM=6.749E-01  e=1.630E+00  Saccharomyces cerevisiae S288C
  4in3-assembly1_D  TM=6.355E-01  e=1.528E+00  Saccharomyces cerevisiae
  8fz5-assembly1_H  TM=5.077E-01  e=4.291E+00  Bos taurus
  7m5z-assembly2_B  TM=3.453E-01  e=2.913E+00  Homo sapiens
  8g6f-assembly1_V  TM=2.852E-01  e=1.738E+00  Plasmodium falciparum Dd2

Foldseek 3Di:
DDDDDDDPPPDPPPCPPPPVPDADPLQVLLVVLQVPDPVVVVVPQDPPKDKDKDACVDPPHVVHDPSKIWIWIQDPVRDTAIWIQHSNRDIDRDPVVVVVVCVVVVVDDD

Organism: NCBI:txid108875